Protein AF-A0A2V9VU12-F1 (afdb_monomer_lite)

Structure (mmCIF, N/CA/C/O backbone):
data_AF-A0A2V9VU12-F1
#
_entry.id   AF-A0A2V9VU12-F1
#
loop_
_atom_site.group_PDB
_atom_site.id
_atom_site.type_symbol
_atom_site.label_atom_id
_atom_site.label_alt_id
_atom_site.label_comp_id
_atom_site.label_asym_id
_atom_site.label_entity_id
_atom_site.label_seq_id
_atom_site.pdbx_PDB_ins_code
_atom_site.Cartn_x
_atom_site.Cartn_y
_atom_site.Cartn_z
_atom_site.occupancy
_atom_site.B_iso_or_equiv
_atom_site.auth_seq_id
_atom_site.auth_comp_id
_atom_site.auth_asym_id
_atom_site.auth_atom_id
_atom_site.pdbx_PDB_model_num
ATOM 1 N N . MET A 1 1 ? -36.532 -3.461 4.869 1.00 33.72 1 MET A N 1
ATOM 2 C CA . MET A 1 1 ? -35.272 -3.044 5.525 1.00 33.72 1 MET A CA 1
ATOM 3 C C . MET A 1 1 ? -34.315 -2.554 4.450 1.00 33.72 1 MET A C 1
ATOM 5 O O . MET A 1 1 ? -33.957 -3.338 3.586 1.00 33.72 1 MET A O 1
ATOM 9 N N . ARG A 1 2 ? -33.990 -1.258 4.429 1.00 29.19 2 ARG A N 1
ATOM 10 C CA . ARG A 1 2 ? -33.024 -0.670 3.485 1.00 29.19 2 ARG A CA 1
ATOM 11 C C . ARG A 1 2 ? -31.644 -0.680 4.153 1.00 29.19 2 ARG A C 1
ATOM 13 O O . ARG A 1 2 ? -31.570 -0.175 5.273 1.00 29.19 2 ARG A O 1
ATOM 20 N N . PRO A 1 3 ? -30.573 -1.204 3.534 1.00 33.56 3 PRO A N 1
ATOM 21 C CA . PRO A 1 3 ? -29.242 -1.016 4.085 1.00 33.56 3 PRO A CA 1
ATOM 22 C C . PRO A 1 3 ? -28.884 0.464 3.934 1.00 33.56 3 PRO A C 1
ATOM 24 O O . PRO A 1 3 ? -28.876 0.998 2.826 1.00 33.56 3 PRO A O 1
ATOM 27 N N . HIS A 1 4 ? -28.642 1.140 5.058 1.00 29.91 4 HIS A N 1
ATOM 28 C CA . HIS A 1 4 ? -27.940 2.417 5.072 1.00 29.91 4 HIS A CA 1
ATOM 29 C C . HIS A 1 4 ? -26.525 2.155 4.558 1.00 29.91 4 HIS A C 1
ATOM 31 O O . HIS A 1 4 ? -25.684 1.608 5.272 1.00 29.91 4 HIS A O 1
ATOM 37 N N . VAL A 1 5 ? -26.287 2.492 3.293 1.00 34.91 5 VAL A N 1
ATOM 38 C CA . VAL A 1 5 ? -24.947 2.575 2.721 1.00 34.91 5 VAL A CA 1
ATOM 39 C C . VAL A 1 5 ? -24.271 3.744 3.430 1.00 34.91 5 VAL A C 1
ATOM 41 O O . VAL A 1 5 ? -24.480 4.899 3.072 1.00 34.91 5 VAL A O 1
ATOM 44 N N . ILE A 1 6 ? -23.529 3.448 4.501 1.00 38.03 6 ILE A N 1
ATOM 45 C CA . ILE A 1 6 ? -22.569 4.394 5.063 1.00 38.03 6 ILE A CA 1
ATOM 46 C C . ILE A 1 6 ? -21.500 4.536 3.991 1.00 38.03 6 ILE A C 1
ATOM 48 O O . ILE A 1 6 ? -20.641 3.672 3.815 1.00 38.03 6 ILE A O 1
ATOM 52 N N . GLU A 1 7 ? -21.642 5.602 3.217 1.00 40.22 7 GLU A N 1
ATOM 53 C CA . GLU A 1 7 ? -20.684 6.071 2.241 1.00 40.22 7 GLU A CA 1
ATOM 54 C C . GLU A 1 7 ? -19.373 6.362 2.983 1.00 40.22 7 GLU A C 1
ATOM 56 O O . GLU A 1 7 ? -19.158 7.437 3.541 1.00 40.22 7 GLU A O 1
ATOM 61 N N . GLN A 1 8 ? -18.497 5.359 3.058 1.00 41.91 8 GLN A N 1
ATOM 62 C CA . GLN A 1 8 ? -17.117 5.552 3.474 1.00 41.91 8 GLN A CA 1
ATOM 63 C C . GLN A 1 8 ? -16.421 6.313 2.348 1.00 41.91 8 GLN A C 1
ATOM 65 O O . GLN A 1 8 ? -15.763 5.722 1.491 1.00 41.91 8 GLN A O 1
ATOM 70 N N . GLN A 1 9 ? -16.589 7.635 2.314 1.00 39.78 9 GLN A N 1
ATOM 71 C CA . GLN A 1 9 ? -15.780 8.494 1.461 1.00 39.78 9 GLN A CA 1
ATOM 72 C C . GLN A 1 9 ? -14.351 8.508 2.020 1.00 39.78 9 GLN A C 1
ATOM 74 O O . GLN A 1 9 ? -13.935 9.428 2.723 1.00 39.78 9 GLN A O 1
ATOM 79 N N . ALA A 1 10 ? -13.583 7.459 1.728 1.00 43.25 10 ALA A N 1
ATOM 80 C CA . ALA A 1 10 ? -12.152 7.419 1.976 1.00 43.25 10 ALA A CA 1
ATOM 81 C C . ALA A 1 10 ? -11.457 8.345 0.964 1.00 43.25 10 ALA A C 1
ATOM 83 O O . ALA A 1 10 ? -10.881 7.904 -0.029 1.00 43.25 10 ALA A O 1
ATOM 84 N N . ARG A 1 11 ? -11.536 9.661 1.186 1.00 39.66 11 ARG A N 1
ATOM 85 C CA . ARG A 1 11 ? -10.712 10.628 0.453 1.00 39.66 11 ARG A CA 1
ATOM 86 C C . ARG A 1 11 ? -9.291 10.562 0.996 1.00 39.66 11 ARG A C 1
ATOM 88 O O . ARG A 1 11 ? -8.965 11.168 2.012 1.00 39.66 11 ARG A O 1
ATOM 95 N N . VAL A 1 12 ? -8.447 9.812 0.296 1.00 42.88 12 VAL A N 1
ATOM 96 C CA . VAL A 1 12 ? -7.009 9.754 0.547 1.00 42.88 12 VAL A CA 1
ATOM 97 C C . VAL A 1 12 ? -6.325 10.739 -0.396 1.00 42.88 12 VAL A C 1
ATOM 99 O O . VAL A 1 12 ? -6.167 10.467 -1.582 1.00 42.88 12 VAL A O 1
ATOM 102 N N . LEU A 1 13 ? -5.917 11.895 0.126 1.00 39.28 13 LEU A N 1
ATOM 103 C CA . LEU A 1 13 ? -5.000 12.796 -0.572 1.00 39.28 13 LEU A CA 1
ATOM 104 C C . LEU A 1 13 ? -3.573 12.343 -0.257 1.00 39.28 13 LEU A C 1
ATOM 106 O O . LEU A 1 13 ? -3.165 12.331 0.902 1.00 39.28 13 LEU A O 1
ATOM 110 N N . GLY A 1 14 ? -2.820 11.933 -1.273 1.00 44.09 14 GLY A N 1
ATOM 111 C CA . GLY A 1 14 ? -1.405 11.610 -1.126 1.00 44.09 14 GLY A CA 1
ATOM 112 C C . GLY A 1 14 ? -0.614 12.200 -2.279 1.00 44.09 14 GLY A C 1
ATOM 113 O O . GLY A 1 14 ? -0.811 11.786 -3.414 1.00 44.09 14 GLY A O 1
ATOM 114 N N . ALA A 1 15 ? 0.268 13.148 -1.975 1.00 44.03 15 ALA A N 1
ATOM 115 C CA . ALA A 1 15 ? 1.299 13.601 -2.897 1.00 44.03 15 ALA A CA 1
ATOM 116 C C . ALA A 1 15 ? 2.468 12.603 -2.858 1.00 44.03 15 ALA A C 1
ATOM 118 O O . ALA A 1 15 ? 2.960 12.284 -1.775 1.00 44.03 15 ALA A O 1
ATOM 119 N N . CYS A 1 16 ? 2.893 12.106 -4.019 1.00 43.44 16 CYS A N 1
ATOM 120 C CA . CYS A 1 16 ? 4.135 11.350 -4.168 1.00 43.44 16 CYS A CA 1
ATOM 121 C C . CYS A 1 16 ? 5.238 12.323 -4.606 1.00 43.44 16 CYS A C 1
ATOM 123 O O . CYS A 1 16 ? 5.097 12.985 -5.633 1.00 43.44 16 CYS A O 1
ATOM 125 N N . SER A 1 17 ? 6.320 12.433 -3.833 1.00 45.28 17 SER A N 1
ATOM 126 C CA . SER A 1 17 ? 7.563 13.057 -4.297 1.00 45.28 17 SER A CA 1
ATOM 127 C C . SER A 1 17 ? 8.455 11.988 -4.932 1.00 45.28 17 SER A C 1
ATOM 129 O O . SER A 1 17 ? 8.575 10.883 -4.394 1.00 45.28 17 SER A O 1
ATOM 131 N N . GLN A 1 18 ? 9.064 12.321 -6.076 1.00 46.22 18 GLN A N 1
ATOM 132 C CA . GLN A 1 18 ? 9.986 11.460 -6.827 1.00 46.22 18 GLN A CA 1
ATOM 133 C C . GLN A 1 18 ? 11.125 10.991 -5.902 1.00 46.22 18 GLN A C 1
ATOM 135 O O . GLN A 1 18 ? 12.009 11.775 -5.569 1.00 46.22 18 GLN A O 1
ATOM 140 N N . GLY A 1 19 ? 11.072 9.742 -5.429 1.00 51.81 19 GLY A N 1
ATOM 141 C CA . GLY A 1 19 ? 12.092 9.139 -4.556 1.00 51.81 19 GLY A CA 1
ATOM 142 C C . GLY A 1 19 ? 11.594 8.617 -3.204 1.00 51.81 19 GLY A C 1
ATOM 143 O O . GLY A 1 19 ? 12.329 7.896 -2.533 1.00 51.81 19 GLY A O 1
ATOM 144 N N . SER A 1 20 ? 10.355 8.914 -2.797 1.00 60.47 20 SER A N 1
ATOM 145 C CA . SER A 1 20 ? 9.748 8.255 -1.629 1.00 60.47 20 SER A CA 1
ATOM 146 C C . SER A 1 20 ? 9.038 6.967 -2.049 1.00 60.47 20 SER A C 1
ATOM 148 O O . SER A 1 20 ? 8.217 6.984 -2.963 1.00 60.47 20 SER A O 1
ATOM 150 N N . VAL A 1 21 ? 9.342 5.843 -1.388 1.00 65.50 21 VAL A N 1
ATOM 151 C CA . VAL A 1 21 ? 8.574 4.605 -1.579 1.00 65.50 21 VAL A CA 1
ATOM 152 C C . VAL A 1 21 ? 7.128 4.887 -1.170 1.00 65.50 21 VAL A C 1
ATOM 154 O O . VAL A 1 21 ? 6.899 5.292 -0.024 1.00 65.50 21 VAL A O 1
ATOM 157 N N . PRO A 1 22 ? 6.142 4.698 -2.062 1.00 75.38 22 PRO A N 1
ATOM 158 C CA . PRO A 1 22 ? 4.762 4.980 -1.723 1.00 75.38 22 PRO A CA 1
ATOM 159 C C . PRO A 1 22 ? 4.298 4.001 -0.645 1.00 75.38 22 PRO A C 1
ATOM 161 O O . PRO A 1 22 ? 4.144 2.806 -0.873 1.00 75.38 22 PRO A O 1
ATOM 164 N N . ILE A 1 23 ? 4.056 4.538 0.548 1.00 83.12 23 ILE A N 1
ATOM 165 C CA . ILE A 1 23 ? 3.409 3.842 1.656 1.00 83.12 23 ILE A CA 1
ATOM 166 C C . ILE A 1 23 ? 2.036 4.480 1.845 1.00 83.12 23 ILE A C 1
ATOM 168 O O . ILE A 1 23 ? 1.919 5.706 1.954 1.00 83.12 23 ILE A O 1
ATOM 172 N N . LYS A 1 24 ? 0.982 3.664 1.918 1.00 89.06 24 LYS A N 1
ATOM 173 C CA . LYS A 1 24 ? -0.362 4.145 2.263 1.00 89.06 24 LYS A CA 1
ATOM 174 C C . LYS A 1 24 ? -0.780 3.668 3.641 1.00 89.06 24 LYS A C 1
ATOM 176 O O . LYS A 1 24 ? -0.825 2.475 3.914 1.00 89.06 24 LYS A O 1
ATOM 181 N N . LYS A 1 25 ? -1.104 4.622 4.511 1.00 91.81 25 LYS A N 1
ATOM 182 C CA . LYS A 1 25 ? -1.674 4.359 5.832 1.00 91.81 25 LYS A CA 1
ATOM 183 C C . LYS A 1 25 ? -3.191 4.412 5.743 1.00 91.81 25 LYS A C 1
ATOM 185 O O . LYS A 1 25 ? -3.742 5.323 5.127 1.00 91.81 25 LYS A O 1
ATOM 190 N N . VAL A 1 26 ? -3.841 3.424 6.344 1.00 90.00 26 VAL A N 1
ATOM 191 C CA . VAL A 1 26 ? -5.287 3.405 6.544 1.00 90.00 26 VAL A CA 1
ATOM 192 C C . VAL A 1 26 ? -5.537 3.602 8.028 1.00 90.00 26 VAL A C 1
ATOM 194 O O . VAL A 1 26 ? -5.147 2.760 8.839 1.00 90.00 26 VAL A O 1
ATOM 197 N N . ASP A 1 27 ? -6.184 4.712 8.364 1.00 91.56 27 ASP A N 1
ATOM 198 C CA . ASP A 1 27 ? -6.497 5.088 9.736 1.00 91.56 27 ASP A CA 1
ATOM 199 C C . ASP A 1 27 ? -7.994 4.933 10.008 1.00 91.56 27 ASP A C 1
ATOM 201 O O . ASP A 1 27 ? -8.838 5.268 9.174 1.00 91.56 27 ASP A O 1
ATOM 205 N N . ARG A 1 28 ? -8.330 4.484 11.216 1.00 88.44 28 ARG A N 1
ATOM 206 C CA . ARG A 1 28 ? -9.669 4.611 11.784 1.00 88.44 28 ARG A CA 1
ATOM 207 C C . ARG A 1 28 ? -9.807 5.994 12.394 1.00 88.44 28 ARG A C 1
ATOM 209 O O . ARG A 1 28 ? -9.042 6.336 13.294 1.00 88.44 28 ARG A O 1
ATOM 216 N N . LEU A 1 29 ? -10.793 6.753 11.938 1.00 89.50 29 LEU A N 1
ATOM 217 C CA . LEU A 1 29 ? -11.188 8.012 12.554 1.00 89.50 29 LEU A CA 1
ATOM 218 C C . LEU A 1 29 ? -12.353 7.759 13.513 1.00 89.50 29 LEU A C 1
ATOM 220 O O . LEU A 1 29 ? -13.393 7.241 13.110 1.00 89.50 29 LEU A O 1
ATOM 224 N N . ASP A 1 30 ? -12.165 8.113 14.775 1.00 89.25 30 ASP A N 1
ATOM 225 C CA . ASP A 1 30 ? -13.252 8.301 15.727 1.00 89.25 30 ASP A CA 1
ATOM 226 C C . ASP A 1 30 ? -13.907 9.659 15.436 1.00 89.25 30 ASP A C 1
ATOM 228 O O . ASP A 1 30 ? -13.222 10.683 15.421 1.00 89.25 30 ASP A O 1
ATOM 232 N N . LEU A 1 31 ? -15.202 9.662 15.114 1.00 89.94 31 LEU A N 1
ATOM 233 C CA . LEU A 1 31 ? -15.895 10.866 14.643 1.00 89.94 31 LEU A CA 1
ATOM 234 C C . LEU A 1 31 ? -16.266 11.826 15.777 1.00 89.94 31 LEU A C 1
ATOM 236 O O . LEU A 1 31 ? -16.364 13.025 15.529 1.00 89.94 31 LEU A O 1
ATOM 240 N N . ASP A 1 32 ? -16.422 11.321 17.000 1.00 91.12 32 ASP A N 1
ATOM 241 C CA . ASP A 1 32 ? -16.822 12.129 18.154 1.00 91.12 32 ASP A CA 1
ATOM 242 C C . ASP A 1 32 ? -15.624 12.898 18.721 1.00 91.12 32 ASP A C 1
ATOM 244 O O . ASP A 1 32 ? -15.734 14.056 19.122 1.00 91.12 32 ASP A O 1
ATOM 248 N N . THR A 1 33 ? -14.451 12.260 18.728 1.00 91.44 33 THR A N 1
ATOM 249 C CA . THR A 1 33 ? -13.212 12.827 19.287 1.00 91.44 33 THR A CA 1
ATOM 250 C C . THR A 1 33 ? -12.245 13.352 18.228 1.00 91.44 33 THR A C 1
ATOM 252 O O . THR A 1 33 ? -11.277 14.038 18.557 1.00 91.44 33 THR A O 1
ATOM 255 N N . GLY A 1 34 ? -12.443 12.990 16.959 1.00 91.50 34 GLY A N 1
ATOM 256 C CA . GLY A 1 34 ? -11.496 13.261 15.875 1.00 91.50 34 GLY A CA 1
ATOM 257 C C . GLY A 1 34 ? -10.208 12.430 15.949 1.00 91.50 34 GLY A C 1
ATOM 258 O O . GLY A 1 34 ? -9.276 12.656 15.170 1.00 91.50 34 GLY A O 1
ATOM 259 N N . LYS A 1 35 ? -10.116 11.468 16.876 1.00 91.62 35 LYS A N 1
ATOM 260 C CA . LYS A 1 35 ? -8.905 10.669 17.078 1.00 91.62 35 LYS A CA 1
ATOM 261 C C . LYS A 1 35 ? -8.683 9.716 15.906 1.00 91.62 35 LYS A C 1
ATOM 263 O O . LYS A 1 35 ? -9.545 8.911 15.566 1.00 91.62 35 LYS A O 1
ATOM 268 N N . ARG A 1 36 ? -7.478 9.748 15.332 1.00 91.12 36 ARG A N 1
ATOM 269 C CA . ARG A 1 36 ? -7.032 8.791 14.310 1.00 91.12 36 ARG A CA 1
ATOM 270 C C . ARG A 1 36 ? -6.214 7.670 14.936 1.00 91.12 36 ARG A C 1
ATOM 272 O O . ARG A 1 36 ? -5.321 7.927 15.740 1.00 91.12 36 ARG A O 1
ATOM 279 N N . THR A 1 37 ? -6.507 6.435 14.550 1.00 90.00 37 THR A N 1
ATOM 280 C CA . THR A 1 37 ? -5.760 5.241 14.960 1.00 90.00 37 THR A CA 1
ATOM 281 C C . THR A 1 37 ? -5.330 4.4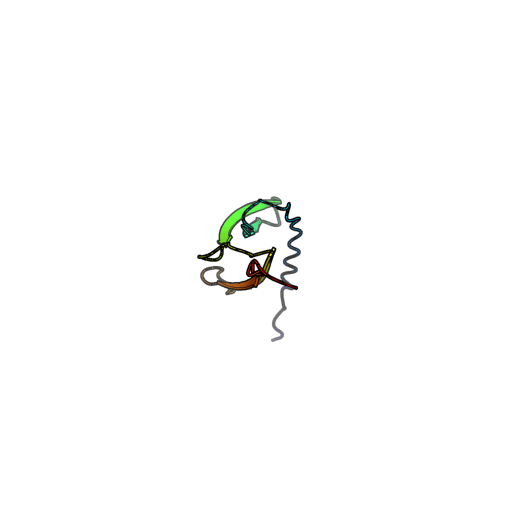73 13.723 1.00 90.00 37 THR A C 1
ATOM 283 O O . THR A 1 37 ? -6.177 4.103 12.914 1.00 90.00 37 THR A O 1
ATOM 286 N N . LEU A 1 38 ? -4.033 4.206 13.584 1.00 91.25 38 LEU A N 1
ATOM 287 C CA . LEU A 1 38 ? -3.508 3.429 12.465 1.00 91.25 38 LEU A CA 1
ATOM 2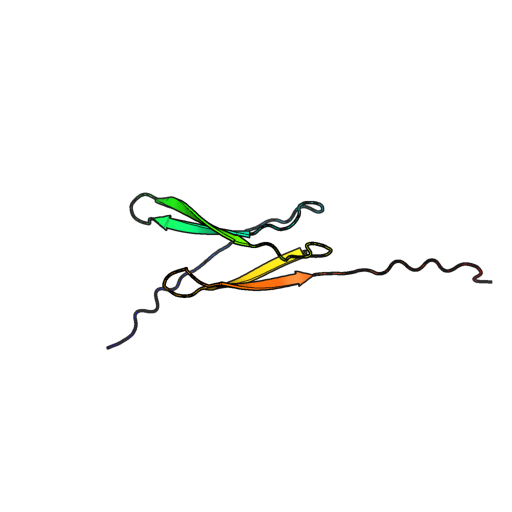88 C C . LEU A 1 38 ? -4.073 2.004 12.493 1.00 91.25 38 LEU A C 1
ATOM 290 O O . LEU A 1 38 ? -3.894 1.290 13.477 1.00 91.25 38 LEU A O 1
ATOM 294 N N . LEU A 1 39 ? -4.734 1.592 11.409 1.00 90.38 39 LEU A N 1
ATOM 295 C CA . LEU A 1 39 ? -5.227 0.223 11.237 1.00 90.38 39 LEU A CA 1
ATOM 296 C C . LEU A 1 39 ? -4.245 -0.628 10.443 1.00 90.38 39 LEU A C 1
ATOM 298 O O . LEU A 1 39 ? -3.933 -1.752 10.833 1.00 90.38 39 LEU A O 1
ATOM 302 N N . LYS A 1 40 ? -3.796 -0.115 9.295 1.00 89.50 40 LYS A N 1
ATOM 303 C CA . LYS A 1 40 ? -2.931 -0.851 8.368 1.00 89.50 40 LYS A CA 1
ATOM 304 C C . LYS A 1 40 ? -1.965 0.086 7.661 1.00 89.50 40 LYS A C 1
ATOM 306 O O . LYS A 1 40 ? -2.303 1.223 7.337 1.00 89.50 40 LYS A O 1
ATOM 311 N N . GLN A 1 41 ? -0.783 -0.439 7.366 1.00 92.44 41 GLN A N 1
ATOM 312 C CA . GLN A 1 41 ? 0.187 0.175 6.473 1.00 92.44 41 GLN A CA 1
ATOM 313 C C . GLN A 1 41 ? 0.324 -0.713 5.233 1.00 92.44 41 GLN A C 1
ATOM 315 O O . GLN A 1 41 ? 0.649 -1.892 5.348 1.00 92.44 41 GLN A O 1
ATOM 320 N N . LEU A 1 42 ? 0.015 -0.156 4.065 1.00 90.94 42 LEU A N 1
ATOM 321 C CA . LEU A 1 42 ? -0.024 -0.846 2.781 1.00 90.94 42 LEU A CA 1
ATOM 322 C C . LEU A 1 42 ? 1.183 -0.435 1.944 1.00 90.94 42 LEU A C 1
ATOM 324 O O . LEU A 1 42 ? 1.439 0.757 1.749 1.00 90.94 42 LEU A O 1
ATOM 328 N N . MET A 1 43 ? 1.898 -1.439 1.450 1.00 90.81 43 MET A N 1
ATOM 329 C CA . MET A 1 43 ? 3.049 -1.297 0.572 1.00 90.81 43 MET A CA 1
ATOM 330 C C . MET A 1 43 ? 3.146 -2.570 -0.284 1.00 90.81 43 MET A C 1
ATOM 332 O O . MET A 1 43 ? 3.076 -3.667 0.278 1.00 90.81 43 MET A O 1
ATOM 336 N N . PRO A 1 44 ? 3.267 -2.460 -1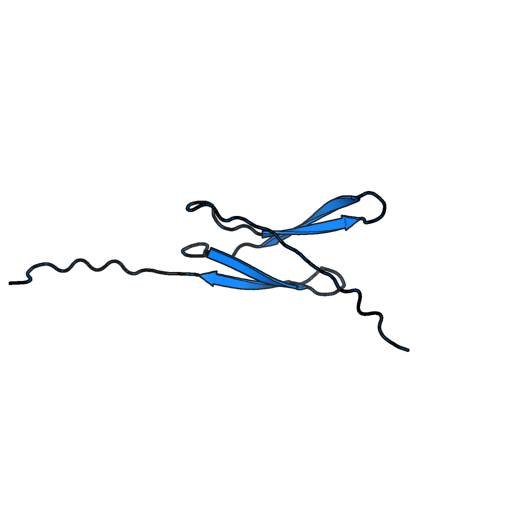.618 1.00 90.00 44 PRO A N 1
ATOM 337 C CA . PRO A 1 44 ? 3.610 -3.598 -2.464 1.00 90.00 44 PRO A CA 1
ATOM 338 C C . PRO A 1 44 ? 4.939 -4.222 -2.030 1.00 90.00 44 PRO A C 1
ATOM 340 O O . PRO A 1 44 ? 5.853 -3.510 -1.622 1.00 90.00 44 PRO A O 1
ATOM 343 N N . THR A 1 45 ? 5.064 -5.545 -2.137 1.00 88.81 45 THR A N 1
ATOM 344 C CA . THR A 1 45 ? 6.302 -6.256 -1.770 1.00 88.81 45 THR A CA 1
ATOM 345 C C . THR A 1 45 ? 7.509 -5.768 -2.575 1.00 88.81 45 THR A C 1
ATOM 347 O O . THR A 1 45 ? 8.610 -5.703 -2.039 1.00 88.81 45 THR A O 1
ATOM 350 N N . ASP A 1 46 ? 7.281 -5.3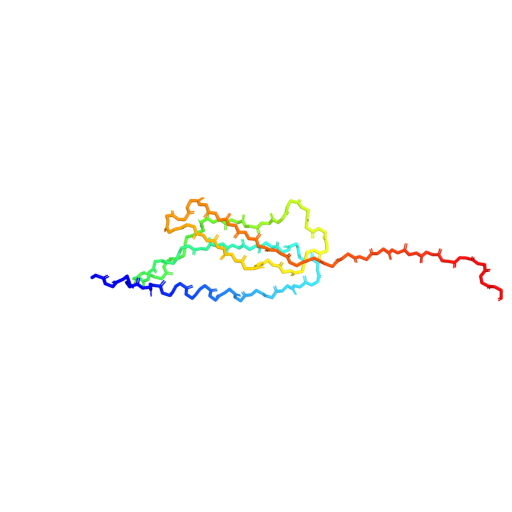86 -3.834 1.00 88.31 46 ASP A N 1
ATOM 351 C CA . ASP A 1 46 ? 8.249 -4.706 -4.687 1.00 88.31 46 ASP A CA 1
ATOM 352 C C . ASP A 1 46 ? 7.783 -3.261 -4.952 1.00 88.31 46 ASP A C 1
ATOM 354 O O . ASP A 1 46 ? 6.801 -3.058 -5.675 1.00 88.31 46 ASP A O 1
ATOM 358 N N . PRO A 1 47 ? 8.443 -2.251 -4.360 1.00 87.25 47 PRO A N 1
ATOM 359 C CA . PRO A 1 47 ? 8.105 -0.852 -4.579 1.00 87.25 47 PRO A CA 1
ATOM 360 C C . PRO A 1 47 ? 8.676 -0.269 -5.878 1.00 87.25 47 PRO A C 1
ATOM 362 O O . PRO A 1 47 ? 8.394 0.896 -6.174 1.00 87.25 47 PRO A O 1
ATOM 365 N N . ALA A 1 48 ? 9.482 -1.015 -6.641 1.00 87.81 48 ALA A N 1
ATOM 366 C CA . ALA A 1 48 ? 10.109 -0.497 -7.849 1.00 87.81 48 ALA A CA 1
ATOM 367 C C . ALA A 1 48 ? 9.057 -0.047 -8.873 1.00 87.81 48 ALA A C 1
ATOM 369 O O . ALA A 1 48 ? 8.131 -0.780 -9.232 1.00 87.81 48 ALA A O 1
ATOM 370 N N . GLY A 1 49 ? 9.198 1.201 -9.321 1.00 86.94 49 GLY A N 1
ATOM 371 C CA . GLY A 1 49 ? 8.292 1.808 -10.287 1.00 86.94 49 GLY A CA 1
ATOM 372 C C . GLY A 1 49 ? 6.880 2.077 -9.768 1.00 86.94 49 GLY A C 1
ATOM 373 O O . GLY A 1 49 ? 6.050 2.522 -10.550 1.00 86.94 49 GLY A O 1
ATOM 374 N N . VAL A 1 50 ? 6.558 1.811 -8.495 1.00 90.81 50 VAL A N 1
ATOM 375 C CA . VAL A 1 50 ? 5.217 2.085 -7.958 1.00 90.81 50 VAL A CA 1
ATOM 376 C C . VAL A 1 50 ? 5.013 3.592 -7.849 1.00 90.81 50 VAL A C 1
ATOM 378 O O . VAL A 1 50 ? 5.760 4.286 -7.166 1.00 90.81 50 VAL A O 1
ATOM 381 N N . GLU A 1 51 ? 3.960 4.090 -8.486 1.00 88.50 51 GLU A N 1
ATOM 382 C CA . GLU A 1 51 ? 3.637 5.519 -8.514 1.00 88.50 51 GLU A CA 1
ATOM 383 C C . GLU A 1 51 ? 2.505 5.856 -7.547 1.00 88.50 51 GLU A C 1
ATOM 385 O O . GLU A 1 51 ? 2.532 6.874 -6.855 1.00 88.50 51 GLU A O 1
ATOM 390 N N . THR A 1 52 ? 1.488 4.992 -7.481 1.00 88.44 52 THR A N 1
ATOM 391 C CA . THR A 1 52 ? 0.299 5.205 -6.651 1.00 88.44 52 THR A CA 1
ATOM 392 C C . THR A 1 52 ? -0.220 3.891 -6.074 1.00 88.44 52 THR A C 1
ATOM 394 O O . THR A 1 52 ? -0.081 2.835 -6.682 1.00 88.44 52 THR A O 1
ATOM 397 N N . ILE A 1 53 ? -0.843 3.961 -4.894 1.00 89.69 53 ILE A N 1
ATOM 398 C CA . ILE A 1 53 ? -1.554 2.845 -4.251 1.00 89.69 53 ILE A CA 1
ATOM 399 C C . ILE A 1 53 ? -3.038 3.211 -4.177 1.00 89.69 53 ILE A C 1
ATOM 401 O O . ILE A 1 53 ? -3.387 4.255 -3.615 1.00 89.69 53 ILE A O 1
ATOM 405 N N . GLY A 1 54 ? -3.893 2.342 -4.713 1.00 88.69 54 GLY A N 1
ATOM 406 C CA . GLY A 1 54 ? -5.345 2.494 -4.780 1.00 88.69 54 GLY A CA 1
ATOM 407 C C . GLY A 1 54 ? -5.943 1.828 -6.031 1.00 88.69 54 GLY A C 1
ATOM 408 O O . GLY A 1 54 ? -5.215 1.603 -6.998 1.00 88.69 54 GLY A O 1
ATOM 409 N N . PRO A 1 55 ? -7.253 1.507 -6.043 1.00 89.19 55 PRO A N 1
ATOM 410 C CA . PRO A 1 55 ? -8.225 1.649 -4.951 1.00 89.19 55 PRO A CA 1
ATOM 411 C C . PRO A 1 55 ? -7.965 0.667 -3.794 1.00 89.19 55 PRO A C 1
ATOM 413 O O . PRO A 1 55 ? -7.302 -0.353 -3.976 1.00 89.19 55 PRO A O 1
ATOM 416 N N . ILE A 1 56 ? -8.476 0.987 -2.600 1.00 90.12 56 ILE A N 1
ATOM 417 C CA . ILE A 1 56 ? -8.410 0.130 -1.405 1.00 90.12 56 ILE A CA 1
ATOM 418 C C . ILE A 1 56 ? -9.830 -0.331 -1.084 1.00 90.12 56 ILE A C 1
ATOM 420 O O . ILE A 1 56 ? -10.717 0.495 -0.877 1.00 90.12 56 ILE A O 1
ATOM 424 N N . LEU A 1 57 ? -10.032 -1.643 -1.017 1.00 92.38 57 LEU A N 1
ATOM 425 C CA . LEU A 1 57 ? -11.283 -2.269 -0.601 1.00 92.38 57 LEU A CA 1
ATOM 426 C C . LEU A 1 57 ? -11.047 -3.008 0.711 1.00 92.38 57 LEU A C 1
ATOM 428 O O . LEU A 1 57 ? -10.043 -3.703 0.864 1.00 92.38 57 LEU A O 1
ATOM 432 N N . MET A 1 58 ? -11.957 -2.858 1.667 1.00 93.06 58 MET A N 1
ATOM 433 C CA . MET A 1 58 ? -11.801 -3.393 3.016 1.00 93.06 58 MET A CA 1
ATOM 434 C C . MET A 1 58 ? -13.099 -4.049 3.487 1.00 93.06 58 MET A C 1
ATOM 436 O O . MET A 1 58 ? -14.190 -3.587 3.154 1.00 93.06 58 MET A O 1
ATOM 440 N N . THR A 1 59 ? -12.987 -5.130 4.260 1.00 90.50 59 THR A N 1
ATOM 441 C CA . THR A 1 59 ? -14.145 -5.733 4.927 1.00 90.50 59 THR A CA 1
ATOM 442 C C . THR A 1 59 ? -14.720 -4.775 5.977 1.00 90.50 59 THR A C 1
ATOM 444 O O . THR A 1 59 ? -13.966 -4.000 6.566 1.00 90.50 59 THR A O 1
ATOM 447 N N . PRO A 1 60 ? -16.033 -4.819 6.278 1.00 87.69 60 PRO A N 1
ATOM 448 C CA . PRO A 1 60 ? -16.633 -3.918 7.269 1.00 87.69 60 PRO A CA 1
ATOM 449 C C . PRO A 1 60 ? -15.996 -3.992 8.664 1.00 87.69 60 PRO A C 1
ATOM 451 O O . PRO A 1 60 ? -15.987 -3.006 9.393 1.00 87.69 60 PRO A O 1
ATOM 454 N N . ASP A 1 61 ? -15.439 -5.149 9.031 1.00 87.31 61 ASP A N 1
ATOM 455 C CA . ASP A 1 61 ? -14.729 -5.365 10.296 1.00 87.31 61 ASP A CA 1
ATOM 456 C C . ASP A 1 61 ? -13.245 -4.943 10.264 1.00 87.31 61 ASP A C 1
ATOM 458 O O . ASP A 1 61 ? -12.524 -5.146 11.241 1.00 87.31 61 ASP A O 1
ATOM 462 N N . ALA A 1 62 ? -12.785 -4.373 9.147 1.00 86.44 62 ALA A N 1
ATOM 463 C CA . ALA A 1 62 ? -11.425 -3.905 8.890 1.00 86.44 62 ALA A CA 1
ATOM 464 C C . ALA A 1 62 ? -10.305 -4.961 8.981 1.00 86.44 62 ALA A C 1
ATOM 466 O O . ALA A 1 62 ? -9.117 -4.618 8.914 1.00 86.44 62 ALA A O 1
ATOM 467 N N . LYS A 1 63 ? -10.638 -6.254 9.096 1.00 87.62 63 LYS A N 1
ATOM 468 C CA . LYS A 1 63 ? -9.629 -7.317 9.235 1.00 87.62 63 LYS A CA 1
ATOM 469 C C . LYS A 1 63 ? -8.882 -7.580 7.936 1.00 87.62 63 LYS A C 1
ATOM 471 O O . LYS A 1 63 ? -7.657 -7.743 7.959 1.00 87.62 63 LYS A O 1
ATOM 476 N N . THR A 1 64 ? -9.584 -7.536 6.809 1.00 90.19 64 THR A N 1
ATOM 477 C CA . THR A 1 64 ? -9.026 -7.871 5.498 1.00 90.19 64 THR A CA 1
ATOM 478 C C . THR A 1 64 ? -9.166 -6.693 4.548 1.00 90.19 64 THR A C 1
ATOM 480 O O . THR A 1 64 ? -10.179 -5.995 4.543 1.00 90.19 64 THR A O 1
ATOM 483 N N . CYS A 1 65 ? -8.143 -6.468 3.729 1.00 91.00 65 CYS A N 1
ATOM 484 C CA . CYS A 1 65 ? -8.190 -5.485 2.659 1.00 91.00 65 CYS A CA 1
ATOM 485 C C . CYS A 1 65 ? -7.484 -6.005 1.410 1.00 91.00 65 CYS A C 1
ATOM 487 O O . CYS A 1 65 ? -6.511 -6.751 1.507 1.00 91.00 65 CYS A O 1
ATOM 489 N N . VAL A 1 66 ? -7.951 -5.545 0.257 1.00 93.88 66 VAL A N 1
ATOM 490 C CA . VAL A 1 66 ? -7.290 -5.696 -1.039 1.00 93.88 66 VAL A CA 1
ATOM 491 C C . VAL A 1 66 ? -6.973 -4.296 -1.546 1.00 93.88 66 VAL A C 1
ATOM 493 O O . VAL A 1 66 ? -7.783 -3.381 -1.392 1.00 93.88 66 VAL A O 1
ATOM 496 N N . PHE A 1 67 ? -5.793 -4.114 -2.129 1.00 92.12 67 PHE A N 1
ATOM 497 C CA . PHE A 1 67 ? -5.407 -2.848 -2.735 1.00 92.12 67 PHE A CA 1
ATOM 498 C C . PHE A 1 67 ? -4.751 -3.081 -4.092 1.00 92.12 67 PHE A C 1
ATOM 500 O O . PHE A 1 67 ? -3.996 -4.036 -4.270 1.00 92.12 67 PHE A O 1
ATOM 507 N N . GLY A 1 68 ? -5.063 -2.201 -5.039 1.00 90.94 68 GLY A N 1
ATOM 508 C CA . GLY A 1 68 ? -4.325 -2.079 -6.292 1.00 90.94 68 GLY A CA 1
ATOM 509 C C . GLY A 1 68 ? -3.172 -1.087 -6.165 1.00 90.94 68 GLY A C 1
ATOM 510 O O . GLY A 1 68 ? -3.092 -0.320 -5.200 1.00 90.94 68 GLY A O 1
ATOM 511 N N . TYR A 1 69 ? -2.283 -1.086 -7.151 1.00 92.81 69 TYR A N 1
ATOM 512 C CA . TYR A 1 69 ? -1.271 -0.050 -7.317 1.00 92.81 69 TYR A CA 1
ATOM 513 C C . TYR A 1 69 ? -0.913 0.109 -8.796 1.00 92.81 69 TYR A C 1
ATOM 515 O O . TYR A 1 69 ? -0.972 -0.855 -9.561 1.00 92.81 69 TYR A O 1
ATOM 523 N N . HIS A 1 70 ? -0.558 1.330 -9.193 1.00 90.19 70 HIS A N 1
ATOM 524 C CA . HIS A 1 70 ? -0.015 1.612 -10.519 1.00 90.19 70 HIS A CA 1
ATOM 525 C C . HIS A 1 70 ? 1.507 1.572 -10.448 1.00 90.19 70 HIS A C 1
ATOM 527 O O . HIS A 1 70 ? 2.090 2.179 -9.541 1.00 90.19 70 HIS A O 1
ATOM 533 N N . ARG A 1 71 ? 2.143 0.875 -11.396 1.00 90.69 71 ARG A N 1
ATOM 534 C CA . ARG A 1 71 ? 3.596 0.895 -11.544 1.00 90.69 71 ARG A CA 1
ATOM 535 C C . ARG A 1 71 ? 4.017 1.187 -12.976 1.00 90.69 71 ARG A C 1
ATOM 537 O O . ARG A 1 71 ? 3.457 0.613 -13.908 1.00 90.69 71 ARG A O 1
ATOM 544 N N . MET A 1 72 ? 5.045 2.010 -13.116 1.00 88.56 72 MET A N 1
ATOM 545 C CA . MET A 1 72 ? 5.739 2.279 -14.364 1.00 88.56 72 MET A CA 1
ATOM 546 C C . MET A 1 72 ? 7.150 1.703 -14.272 1.00 88.56 72 MET A C 1
ATOM 548 O O . MET A 1 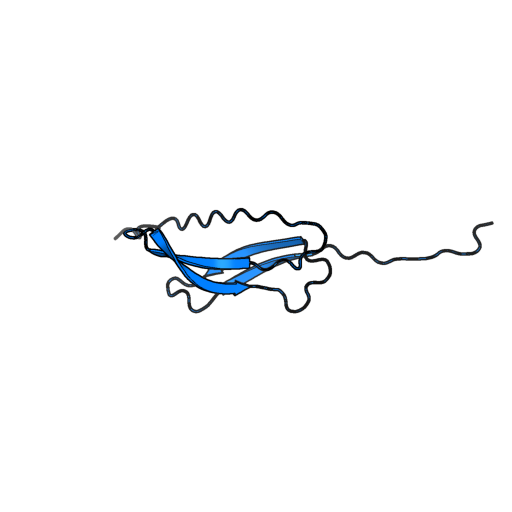72 ? 7.927 2.072 -13.394 1.00 88.56 72 MET A O 1
ATOM 552 N N . LEU A 1 73 ? 7.472 0.779 -15.174 1.00 87.62 73 LEU A N 1
ATOM 553 C CA . LEU A 1 73 ? 8.821 0.249 -15.332 1.00 87.62 73 LEU A CA 1
ATOM 554 C C . LEU A 1 73 ? 9.403 0.748 -16.646 1.00 87.62 73 LEU A C 1
ATOM 556 O O . LEU A 1 73 ? 8.681 0.891 -17.632 1.00 87.62 73 LEU A O 1
ATOM 560 N N . ALA A 1 74 ? 10.706 0.992 -16.641 1.00 82.06 74 ALA A N 1
ATOM 561 C CA . ALA A 1 74 ? 11.459 1.358 -17.824 1.00 82.06 74 ALA A CA 1
ATOM 562 C C . ALA A 1 74 ? 12.671 0.439 -17.936 1.00 82.06 74 ALA A C 1
ATOM 564 O O . ALA A 1 74 ? 13.384 0.227 -16.954 1.00 82.06 74 ALA A O 1
ATOM 565 N N . ASP A 1 75 ? 12.902 -0.057 -19.145 1.00 82.88 75 ASP A N 1
ATOM 566 C CA . ASP A 1 75 ? 14.124 -0.757 -19.502 1.00 82.88 75 ASP A CA 1
ATOM 567 C C . ASP A 1 75 ? 15.072 0.231 -20.188 1.00 82.88 75 ASP A C 1
ATOM 569 O O . ASP A 1 75 ? 14.668 1.010 -21.057 1.00 82.88 75 ASP A O 1
ATOM 573 N N . LEU A 1 76 ? 16.340 0.220 -19.779 1.00 83.19 76 LEU A N 1
ATOM 574 C CA . LEU A 1 76 ? 17.382 1.040 -20.386 1.00 83.19 76 LEU A CA 1
ATOM 575 C C . LEU A 1 76 ? 18.151 0.199 -21.401 1.00 83.19 76 LEU A C 1
ATOM 577 O O . LEU A 1 76 ? 18.815 -0.770 -21.037 1.00 83.19 76 LEU A O 1
ATOM 581 N N . TYR A 1 77 ? 18.104 0.616 -22.662 1.00 80.38 77 TYR A N 1
ATOM 582 C CA . TYR A 1 77 ? 18.888 0.014 -23.733 1.00 80.38 77 TYR A CA 1
ATOM 583 C C . TYR A 1 77 ? 19.966 0.993 -24.192 1.00 80.38 77 TYR A C 1
ATOM 585 O O . TYR A 1 77 ? 19.674 2.149 -24.496 1.00 80.38 77 TYR A O 1
ATOM 593 N N . LEU A 1 78 ? 21.209 0.519 -24.258 1.00 85.38 78 LEU A N 1
ATOM 594 C CA . LEU A 1 78 ? 22.316 1.225 -24.894 1.00 85.38 78 LEU A CA 1
ATOM 595 C C . LEU A 1 78 ? 22.517 0.632 -26.289 1.00 85.38 78 LEU A C 1
ATOM 597 O O . LEU A 1 78 ? 22.704 -0.576 -26.423 1.00 85.38 78 LEU A O 1
ATOM 601 N N . VAL A 1 79 ? 22.467 1.476 -27.317 1.00 76.38 79 VAL A N 1
ATOM 602 C CA . VAL A 1 79 ? 22.776 1.077 -28.693 1.00 76.38 79 VAL A CA 1
ATOM 603 C C . VAL A 1 79 ? 24.123 1.673 -29.069 1.00 76.38 79 VAL A C 1
ATOM 605 O O . VAL A 1 79 ? 24.297 2.890 -29.046 1.00 76.38 79 VAL A O 1
ATOM 608 N N . GLU A 1 80 ? 25.061 0.806 -29.432 1.00 84.25 80 GLU A N 1
ATOM 609 C CA . GLU A 1 80 ? 26.379 1.173 -29.943 1.00 84.25 80 GLU A CA 1
ATOM 610 C C . GLU A 1 80 ? 26.457 0.827 -31.440 1.00 84.25 80 GLU A C 1
ATOM 612 O O . GLU A 1 80 ? 25.874 -0.163 -31.882 1.00 84.25 80 GLU A O 1
ATOM 617 N N . GLY A 1 81 ? 27.174 1.631 -32.234 1.00 74.94 81 GLY A N 1
ATOM 618 C CA . GLY A 1 81 ? 27.473 1.301 -33.636 1.00 74.94 81 GLY A CA 1
ATOM 619 C C . GLY A 1 81 ? 26.419 1.683 -34.684 1.00 74.94 81 GLY A C 1
ATOM 620 O O . GLY A 1 81 ? 26.374 1.054 -35.738 1.00 74.94 81 GLY A O 1
ATOM 621 N N . LEU A 1 82 ? 25.596 2.710 -34.441 1.00 61.75 82 LEU A N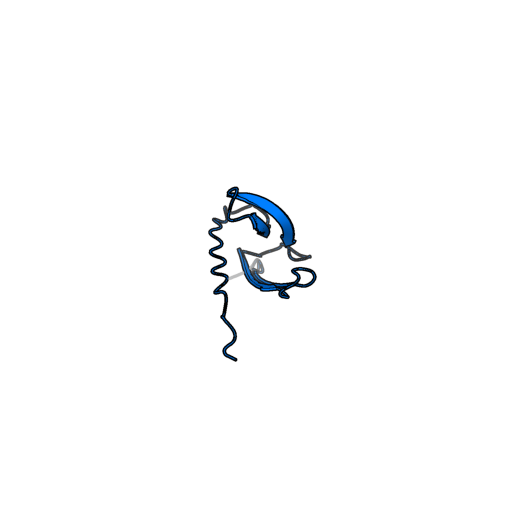 1
ATOM 622 C CA . LEU A 1 82 ? 24.786 3.317 -35.506 1.00 61.75 82 LEU A CA 1
ATOM 623 C C . LEU A 1 82 ? 25.731 4.039 -36.493 1.00 61.75 82 LEU A C 1
ATOM 625 O O . LEU A 1 82 ? 26.392 4.999 -36.094 1.00 61.75 82 LEU A O 1
ATOM 629 N N . GLN A 1 83 ? 25.843 3.536 -37.728 1.00 50.91 83 GLN A N 1
ATOM 630 C CA . GLN A 1 83 ? 26.653 4.132 -38.804 1.00 50.91 83 GLN A CA 1
ATOM 631 C C . GLN A 1 83 ? 25.846 5.114 -39.650 1.00 50.91 83 GLN A C 1
ATOM 633 O O . GLN A 1 83 ? 24.662 4.813 -39.925 1.00 50.91 83 GLN A O 1
#

Secondary structure (DSSP, 8-state):
--------------PPPTTS---EEEEEEPTTT--EEEEEEE--S--TTEEEEEEEEE-TTSS-EEEEEEE------------

Foldseek 3Di:
DDPPPPPPPPPDDDDDDPPDQDKDWDWDADPVVRDTDTLDIDHPPDSAQWDAKDDKDADPVRPDIDIDTDGDDDDDDDDPDDD

pLDDT: mean 75.99, std 21.0, range [29.19, 93.88]

Radius of gyration: 19.0 Å; chains: 1; bounding box: 63×22×58 Å

Sequence (83 aa):
MRPHVIEQQARVLGACSQGSVPIKKVDRLDLDTGKRTLLKQLMPTDPAGVETIGPILMTPDAKTCVFGYHRMLADLYLVEGLQ